Protein AF-A0A958CVN8-F1 (afdb_monomer)

Secondary structure (DSSP, 8-state):
----------------------------HHHHHHHTTT-SHHHHHHHHHHHHHHHTTSS-TT---------PPPP-----

Structure (mmCIF, N/CA/C/O backbone):
data_AF-A0A958CVN8-F1
#
_entry.id   AF-A0A958CVN8-F1
#
loop_
_atom_site.group_PDB
_atom_site.id
_atom_site.type_symbol
_atom_site.label_atom_id
_atom_site.label_alt_id
_atom_site.label_comp_id
_atom_site.label_asym_id
_atom_site.label_entity_id
_atom_site.label_seq_id
_atom_site.pdbx_PDB_ins_code
_atom_site.Cartn_x
_atom_site.Cartn_y
_atom_site.Cartn_z
_atom_site.occupancy
_atom_site.B_iso_or_equiv
_atom_site.auth_seq_id
_atom_site.auth_comp_id
_atom_site.auth_asym_id
_atom_site.auth_atom_id
_atom_site.pdbx_PDB_model_num
ATOM 1 N N . MET A 1 1 ? -13.661 -12.385 62.692 1.00 42.34 1 MET A N 1
ATOM 2 C CA . MET A 1 1 ? -14.427 -11.740 61.608 1.00 42.34 1 MET A CA 1
ATOM 3 C C . MET A 1 1 ? -13.484 -11.587 60.435 1.00 42.34 1 MET A C 1
ATOM 5 O O . MET A 1 1 ? -12.410 -11.033 60.615 1.00 42.34 1 MET A O 1
ATOM 9 N N . ALA A 1 2 ? -13.808 -12.241 59.325 1.00 50.12 2 ALA A N 1
ATOM 10 C CA . ALA A 1 2 ? -12.967 -12.333 58.141 1.00 50.12 2 ALA A CA 1
ATOM 11 C C . ALA A 1 2 ? -13.296 -11.189 57.182 1.00 50.12 2 ALA A C 1
ATOM 13 O O . ALA A 1 2 ? -14.473 -10.956 56.932 1.00 50.12 2 ALA A O 1
ATOM 14 N N . GLU A 1 3 ? -12.285 -10.559 56.590 1.00 43.47 3 GLU A N 1
ATOM 15 C CA . GLU A 1 3 ? -12.456 -9.908 55.293 1.00 43.47 3 GLU A CA 1
ATOM 16 C C . GLU A 1 3 ? -11.143 -10.007 54.515 1.00 43.47 3 GLU A C 1
ATOM 18 O O . GLU A 1 3 ? -10.152 -9.338 54.800 1.00 43.47 3 GLU A O 1
ATOM 23 N N . ALA A 1 4 ? -11.122 -10.961 53.586 1.00 51.22 4 ALA A N 1
ATOM 24 C CA . ALA A 1 4 ? -10.031 -11.178 52.657 1.00 51.22 4 ALA A CA 1
ATOM 25 C C . ALA A 1 4 ? -10.031 -10.041 51.630 1.00 51.22 4 ALA A C 1
ATOM 27 O O . ALA A 1 4 ? -10.994 -9.868 50.881 1.00 51.22 4 ALA A O 1
ATOM 28 N N . THR A 1 5 ? -8.947 -9.271 51.580 1.00 57.19 5 THR A N 1
ATOM 29 C CA . THR A 1 5 ? -8.753 -8.260 50.547 1.00 57.19 5 THR A CA 1
ATOM 30 C C . THR A 1 5 ? -8.388 -8.934 49.224 1.00 57.19 5 THR A C 1
ATOM 32 O O . THR A 1 5 ? -7.541 -9.818 49.121 1.00 57.19 5 THR A O 1
ATOM 35 N N . LYS A 1 6 ? -9.144 -8.533 48.207 1.00 51.94 6 LYS A N 1
ATOM 36 C CA . LYS A 1 6 ? -9.229 -9.060 46.848 1.00 51.94 6 LYS A CA 1
ATOM 37 C C . LYS A 1 6 ? -7.879 -8.957 46.124 1.00 51.94 6 LYS A C 1
ATOM 39 O O . LYS A 1 6 ? -7.484 -7.872 45.705 1.00 51.94 6 LYS A O 1
ATOM 44 N N . ASN A 1 7 ? -7.202 -10.089 45.925 1.00 51.75 7 ASN A N 1
ATOM 45 C CA . ASN A 1 7 ? -6.044 -10.183 45.034 1.00 51.75 7 ASN A CA 1
ATOM 46 C C . ASN A 1 7 ? -6.516 -9.972 43.590 1.00 51.75 7 ASN A C 1
ATOM 48 O O . ASN A 1 7 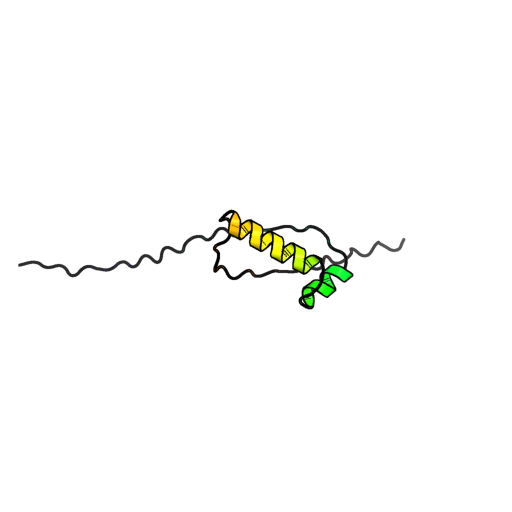? -7.027 -10.886 42.941 1.00 51.75 7 ASN A O 1
ATOM 52 N N . GLY A 1 8 ? -6.384 -8.737 43.105 1.00 50.38 8 GLY A N 1
ATOM 53 C CA . GLY A 1 8 ? -6.560 -8.385 41.704 1.00 50.38 8 GLY A CA 1
ATOM 54 C C . GLY A 1 8 ? -5.463 -9.034 40.874 1.00 50.38 8 GLY A C 1
ATOM 55 O O . GLY A 1 8 ? -4.436 -8.419 40.605 1.00 50.38 8 GLY A O 1
ATOM 56 N N . ASN A 1 9 ? -5.686 -10.285 40.475 1.00 47.03 9 ASN A N 1
ATOM 57 C CA . ASN A 1 9 ? -4.905 -10.943 39.442 1.00 47.03 9 ASN A CA 1
ATOM 58 C C . ASN A 1 9 ? -5.263 -10.258 38.116 1.00 47.03 9 ASN A C 1
ATOM 60 O O . ASN A 1 9 ? -6.174 -10.672 37.402 1.00 47.03 9 ASN A O 1
ATOM 64 N N . GLY A 1 10 ? -4.595 -9.140 37.833 1.00 54.47 10 GLY A N 1
ATOM 65 C CA . GLY A 1 10 ? -4.603 -8.498 36.529 1.00 54.47 10 GLY A CA 1
ATOM 66 C C . GLY A 1 10 ? -3.875 -9.402 35.549 1.00 54.47 10 GLY A C 1
ATOM 67 O O . GLY A 1 10 ? -2.711 -9.175 35.232 1.00 54.47 10 GLY A O 1
ATOM 68 N N . THR A 1 11 ? -4.540 -10.468 35.109 1.00 52.72 11 THR A N 1
ATOM 69 C CA . THR A 1 11 ? -4.123 -11.225 33.939 1.00 52.72 11 THR A CA 1
ATOM 70 C C . THR A 1 11 ? -4.210 -10.245 32.782 1.00 52.72 11 THR A C 1
ATOM 72 O O . THR A 1 11 ? -5.295 -9.978 32.275 1.00 52.72 11 THR A O 1
ATOM 75 N N . ALA A 1 12 ? -3.078 -9.630 32.432 1.00 59.19 12 ALA A N 1
ATOM 76 C CA . ALA A 1 12 ? -2.940 -8.899 31.190 1.00 59.19 12 ALA A CA 1
ATOM 77 C C . ALA A 1 12 ? -3.265 -9.903 30.089 1.00 59.19 12 ALA A C 1
ATOM 79 O O . ALA A 1 12 ? -2.455 -10.767 29.751 1.00 59.19 12 ALA A O 1
ATOM 80 N N . VAL A 1 13 ? -4.509 -9.853 29.620 1.00 59.31 13 VAL A N 1
ATOM 81 C CA . VAL A 1 13 ? -4.947 -10.590 28.453 1.00 59.31 13 VAL A CA 1
ATOM 82 C C . VAL A 1 13 ? -4.132 -9.965 27.337 1.00 59.31 13 VAL A C 1
ATOM 84 O O . VAL A 1 13 ? -4.416 -8.854 26.897 1.00 59.31 13 VAL A O 1
ATOM 87 N N . VAL A 1 14 ? -3.020 -10.607 26.979 1.00 61.38 14 VAL A N 1
ATOM 88 C CA . VAL A 1 14 ? -2.302 -10.273 25.757 1.00 61.38 14 VAL A CA 1
ATOM 89 C C . VAL A 1 14 ? -3.280 -10.656 24.667 1.00 61.38 14 VAL A C 1
ATOM 91 O O . VAL A 1 14 ? -3.366 -11.823 24.289 1.00 61.38 14 VAL A O 1
ATOM 94 N N . GLU A 1 15 ? -4.103 -9.690 24.270 1.00 60.16 15 GLU A N 1
ATOM 95 C CA . GLU A 1 15 ? -4.975 -9.795 23.120 1.00 60.16 15 GLU A CA 1
ATOM 96 C C . GLU A 1 15 ? -4.071 -10.222 21.968 1.00 60.16 15 GLU A C 1
ATOM 98 O O . GLU A 1 15 ? -3.188 -9.478 21.533 1.00 60.16 15 GLU A O 1
ATOM 103 N N . GLN A 1 16 ? -4.192 -11.491 21.579 1.00 57.28 16 GLN A N 1
ATOM 104 C CA . GLN A 1 16 ? -3.433 -12.080 20.488 1.00 57.28 16 GLN A CA 1
ATOM 105 C C . GLN A 1 16 ? -3.959 -11.444 19.208 1.00 57.28 16 GLN A C 1
ATOM 107 O O . GLN A 1 16 ? -4.808 -12.007 18.523 1.00 57.28 16 GLN A O 1
ATOM 112 N N . LYS A 1 17 ? -3.501 -10.223 18.924 1.00 64.75 17 LYS A N 1
ATOM 113 C CA . LYS A 1 17 ? -3.858 -9.495 17.717 1.00 64.75 17 LYS A CA 1
ATOM 114 C C . LYS A 1 17 ? -3.278 -10.282 16.551 1.00 64.75 17 LYS A C 1
ATOM 116 O O . LYS A 1 17 ? -2.059 -10.343 16.376 1.00 64.75 17 LYS A O 1
ATOM 121 N N . SER A 1 18 ? -4.149 -10.956 15.808 1.00 70.19 18 SER A N 1
ATOM 122 C CA . SER A 1 18 ? -3.778 -11.757 14.649 1.00 70.19 18 SER A CA 1
ATOM 123 C C . SER A 1 18 ? -3.017 -10.882 13.657 1.00 70.19 18 SER A C 1
ATOM 125 O O . SER A 1 18 ? -3.494 -9.831 13.231 1.00 70.19 18 SER A O 1
ATOM 127 N N . MET A 1 19 ? -1.798 -11.293 13.311 1.00 74.44 19 MET A N 1
ATOM 128 C CA . MET A 1 19 ? -0.983 -10.573 12.340 1.00 74.44 19 MET A CA 1
ATOM 129 C C . MET A 1 19 ? -1.519 -10.837 10.932 1.00 74.44 19 MET A C 1
ATOM 131 O O . MET A 1 19 ? -1.447 -11.961 10.438 1.00 74.44 19 MET A O 1
ATOM 135 N N . LEU A 1 20 ? -2.018 -9.792 10.275 1.00 80.62 20 LEU A N 1
ATOM 136 C CA . LEU A 1 20 ? -2.521 -9.868 8.906 1.00 80.62 20 LEU A CA 1
ATOM 137 C C . LEU A 1 20 ? -1.370 -9.618 7.919 1.00 80.62 20 LEU A C 1
ATOM 139 O O . LEU A 1 20 ? -0.806 -8.522 7.860 1.00 80.62 20 LEU A O 1
ATOM 143 N N . LEU A 1 21 ? -0.992 -10.646 7.152 1.00 82.12 21 LEU A N 1
ATOM 144 C CA . LEU A 1 21 ? 0.024 -10.532 6.104 1.00 82.12 21 LEU A CA 1
ATOM 145 C C . LEU A 1 21 ? -0.641 -10.267 4.749 1.00 82.12 21 LEU A C 1
ATOM 147 O O . LEU A 1 21 ? -1.261 -11.154 4.168 1.00 82.12 21 LEU A O 1
ATOM 151 N N . LEU A 1 22 ? -0.458 -9.058 4.220 1.00 83.56 22 LEU A N 1
ATOM 152 C CA . LEU A 1 22 ? -0.968 -8.665 2.907 1.00 83.56 22 LEU A CA 1
ATOM 153 C C . LEU A 1 22 ? 0.141 -8.732 1.847 1.00 83.56 22 LEU A C 1
ATOM 155 O O . LEU A 1 22 ? 1.048 -7.894 1.834 1.00 83.56 22 LEU A O 1
ATOM 159 N N . ASP A 1 23 ? 0.049 -9.681 0.914 1.00 85.88 23 ASP A N 1
ATOM 160 C CA . ASP A 1 23 ? 0.921 -9.704 -0.263 1.00 85.88 23 ASP A CA 1
ATOM 161 C C . ASP A 1 23 ? 0.328 -8.861 -1.402 1.00 85.88 23 ASP A C 1
ATOM 163 O O . ASP A 1 23 ? -0.691 -9.187 -2.009 1.00 85.88 23 ASP A O 1
ATOM 167 N N . LEU A 1 24 ? 0.997 -7.753 -1.722 1.00 85.44 24 LEU A N 1
ATOM 168 C CA . LEU A 1 24 ? 0.629 -6.880 -2.838 1.00 85.44 24 LEU A CA 1
ATOM 169 C C . LEU A 1 24 ? 1.251 -7.322 -4.169 1.00 85.44 24 LEU A C 1
ATOM 171 O O . LEU A 1 24 ? 1.055 -6.646 -5.186 1.00 85.44 24 LEU A O 1
ATOM 175 N N . GLY A 1 25 ? 2.020 -8.408 -4.183 1.00 87.00 25 GLY A N 1
ATOM 176 C CA . GLY A 1 25 ? 2.779 -8.914 -5.315 1.00 87.00 25 GLY A CA 1
ATOM 177 C C . GLY A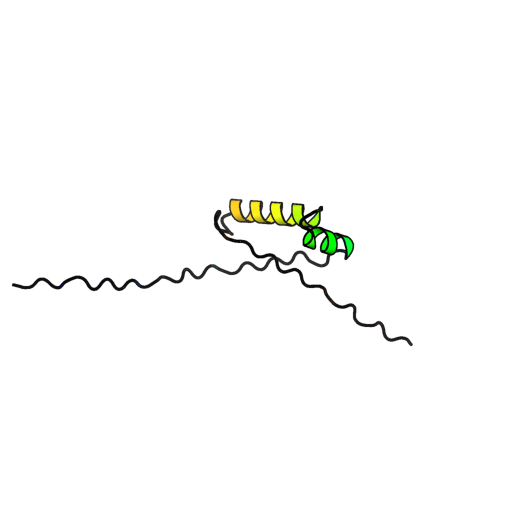 1 25 ? 3.903 -7.977 -5.761 1.00 87.00 25 GLY A C 1
ATOM 178 O O . GLY A 1 25 ? 4.174 -6.917 -5.187 1.00 87.00 25 GLY A O 1
ATOM 179 N N . THR A 1 26 ? 4.551 -8.319 -6.874 1.00 88.12 26 THR A N 1
ATOM 180 C CA . THR A 1 26 ? 5.652 -7.512 -7.412 1.00 88.12 26 THR A CA 1
ATOM 181 C C . THR A 1 26 ? 5.164 -6.143 -7.901 1.00 88.12 26 THR A C 1
ATOM 183 O O . THR A 1 26 ? 4.087 -5.989 -8.489 1.00 88.12 26 THR A O 1
ATOM 186 N N . LYS A 1 27 ? 5.973 -5.106 -7.664 1.00 91.88 27 LYS A N 1
ATOM 187 C CA . LYS A 1 27 ? 5.725 -3.739 -8.139 1.00 91.88 27 LYS A CA 1
ATOM 188 C C . LYS A 1 27 ? 6.963 -3.177 -8.818 1.00 91.88 27 LYS A C 1
ATOM 190 O O . LYS A 1 27 ? 8.094 -3.484 -8.453 1.00 91.88 27 LYS A O 1
ATOM 195 N N . SER A 1 28 ? 6.745 -2.306 -9.803 1.00 91.75 28 SER A N 1
ATOM 196 C CA . SER A 1 28 ? 7.844 -1.671 -10.530 1.00 91.75 28 SER A CA 1
ATOM 197 C C . SER A 1 28 ? 8.751 -0.868 -9.592 1.00 91.75 28 SER A C 1
ATOM 199 O O . SER A 1 28 ? 8.293 -0.198 -8.660 1.00 91.75 28 SER A O 1
ATOM 201 N N . LYS A 1 29 ? 10.053 -0.844 -9.899 1.00 90.81 29 LYS A N 1
ATOM 202 C CA . LYS A 1 29 ? 11.066 -0.069 -9.159 1.00 90.81 29 LYS A CA 1
ATOM 203 C C . LYS A 1 29 ? 10.662 1.400 -8.965 1.00 90.81 29 LYS A C 1
ATO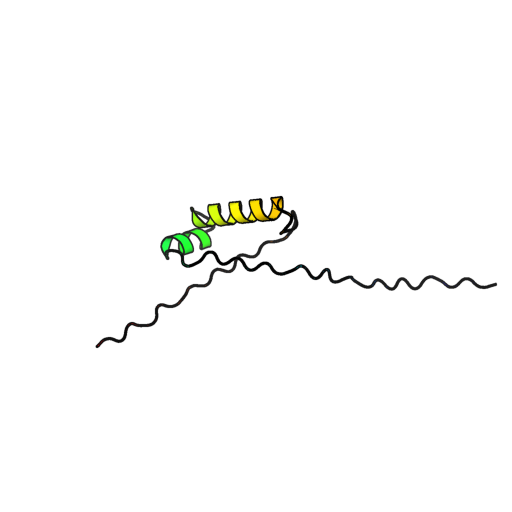M 205 O O . LYS A 1 29 ? 10.930 1.986 -7.916 1.00 90.81 29 LYS A O 1
ATOM 210 N N . LYS A 1 30 ? 9.997 2.000 -9.961 1.00 93.31 30 LYS A N 1
ATOM 211 C CA . LYS A 1 30 ? 9.501 3.386 -9.910 1.00 93.31 30 LYS A CA 1
ATOM 212 C C . LYS A 1 30 ? 8.398 3.559 -8.864 1.00 93.31 30 LYS A C 1
ATOM 214 O O . LYS A 1 30 ? 8.438 4.538 -8.121 1.00 93.31 30 LYS A O 1
ATOM 219 N N . ASN A 1 31 ? 7.455 2.619 -8.781 1.00 93.88 31 ASN A N 1
ATOM 220 C CA . ASN A 1 31 ? 6.372 2.655 -7.797 1.00 93.88 31 ASN A CA 1
ATOM 221 C C . ASN A 1 31 ? 6.907 2.456 -6.378 1.00 93.88 31 ASN A C 1
ATOM 223 O O . ASN A 1 31 ? 6.598 3.259 -5.504 1.00 93.88 31 ASN A O 1
ATOM 227 N N . VAL A 1 32 ? 7.803 1.484 -6.187 1.00 93.12 32 VAL A N 1
ATOM 228 C CA . VAL A 1 32 ? 8.485 1.241 -4.905 1.00 93.12 32 VAL A CA 1
ATOM 229 C C . VAL A 1 32 ? 9.269 2.478 -4.448 1.00 93.12 32 VAL A C 1
ATOM 231 O O . VAL A 1 32 ? 9.154 2.913 -3.305 1.00 93.12 32 VAL A O 1
ATOM 234 N N . ARG A 1 33 ? 10.031 3.117 -5.349 1.00 93.31 33 ARG A N 1
ATOM 235 C CA . ARG A 1 33 ? 10.763 4.360 -5.040 1.00 93.31 33 ARG A CA 1
ATOM 236 C C . ARG A 1 33 ? 9.833 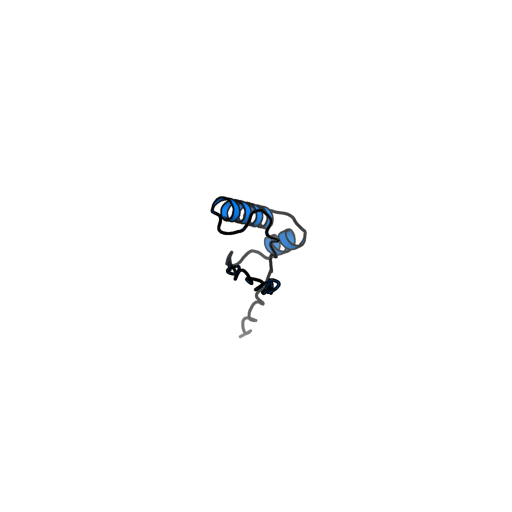5.513 -4.658 1.00 93.31 33 ARG A C 1
ATOM 238 O O . ARG A 1 33 ? 10.235 6.344 -3.852 1.00 93.31 33 ARG A O 1
ATOM 245 N N . ARG A 1 34 ? 8.649 5.619 -5.268 1.00 95.62 34 ARG A N 1
ATOM 246 C CA . ARG A 1 34 ? 7.666 6.664 -4.942 1.00 95.62 34 ARG A CA 1
ATOM 247 C C . ARG A 1 34 ? 7.013 6.401 -3.582 1.00 95.62 34 ARG A C 1
ATOM 249 O O . ARG A 1 34 ? 6.998 7.323 -2.773 1.00 95.62 34 ARG A O 1
ATOM 256 N N . LEU A 1 35 ? 6.623 5.154 -3.299 1.00 93.88 35 LEU A N 1
ATOM 257 C CA . LEU A 1 35 ? 6.102 4.731 -1.995 1.00 93.88 35 LEU A CA 1
ATOM 258 C C . LEU A 1 35 ? 7.077 5.068 -0.861 1.00 93.88 35 LEU A C 1
ATOM 260 O O . LEU A 1 35 ? 6.699 5.737 0.088 1.00 93.88 35 LEU A O 1
ATOM 264 N N . ARG A 1 36 ? 8.363 4.715 -1.012 1.00 92.44 36 ARG A N 1
ATOM 265 C CA . ARG A 1 36 ? 9.420 5.051 -0.034 1.00 92.44 36 ARG A CA 1
ATOM 266 C C . ARG A 1 36 ? 9.614 6.556 0.202 1.00 92.44 36 ARG A C 1
ATOM 268 O O . ARG A 1 36 ? 10.311 6.932 1.132 1.00 92.44 36 ARG A O 1
ATOM 275 N N . LYS A 1 37 ? 9.067 7.410 -0.667 1.00 94.94 37 LYS A N 1
ATOM 276 C CA . LYS A 1 37 ? 9.071 8.876 -0.537 1.00 94.94 37 LYS A CA 1
ATOM 277 C C . LYS A 1 37 ? 7.713 9.424 -0.075 1.00 94.94 37 LYS A C 1
ATOM 279 O O . LYS A 1 37 ? 7.475 10.612 -0.250 1.00 94.94 37 LYS A O 1
ATOM 284 N N . GLY A 1 38 ? 6.810 8.566 0.402 1.00 93.75 38 GLY A N 1
ATOM 285 C CA . GLY A 1 38 ? 5.477 8.960 0.855 1.00 93.75 38 GLY A CA 1
ATOM 286 C C . GLY A 1 38 ? 4.564 9.468 -0.262 1.00 93.75 38 GLY A C 1
ATOM 287 O O . GLY A 1 38 ? 3.754 10.353 -0.024 1.00 93.75 38 GLY A O 1
ATOM 288 N N . ARG A 1 39 ? 4.696 8.972 -1.505 1.00 95.62 39 ARG A N 1
ATOM 289 C CA . ARG A 1 39 ? 3.851 9.446 -2.617 1.00 95.62 39 ARG A CA 1
ATOM 290 C C . ARG A 1 39 ? 3.549 8.406 -3.692 1.00 95.62 39 ARG A C 1
ATOM 292 O O . ARG A 1 39 ? 4.286 7.445 -3.893 1.00 95.62 39 ARG A O 1
ATOM 299 N N . GLY A 1 40 ? 2.534 8.697 -4.504 1.00 96.00 40 GLY A N 1
ATOM 300 C CA . GLY A 1 40 ? 2.238 8.009 -5.762 1.00 96.00 40 GLY A CA 1
ATOM 301 C C . GLY A 1 40 ? 1.259 6.841 -5.636 1.00 96.00 40 GLY A C 1
ATOM 302 O O . GLY A 1 40 ? 0.908 6.418 -4.546 1.00 96.00 40 GLY A O 1
ATOM 303 N N . LYS A 1 41 ? 0.853 6.288 -6.788 1.00 95.12 41 LYS A N 1
ATOM 304 C CA . LYS A 1 41 ? -0.263 5.327 -6.907 1.00 95.12 41 LYS A CA 1
ATOM 305 C C . LYS A 1 41 ? -0.189 4.112 -5.972 1.00 95.12 41 LYS A C 1
ATOM 307 O O . LYS A 1 41 ? -1.224 3.595 -5.581 1.00 95.12 41 LYS A O 1
ATOM 312 N N . LEU A 1 42 ? 1.016 3.641 -5.640 1.00 94.44 42 LEU A N 1
ATOM 313 C CA . LEU A 1 42 ? 1.180 2.502 -4.734 1.00 94.44 42 LEU A CA 1
ATOM 314 C C . LEU A 1 42 ? 0.837 2.863 -3.282 1.00 94.44 42 LEU A C 1
ATOM 316 O O . LEU A 1 42 ? 0.241 2.039 -2.607 1.00 94.44 42 LEU A O 1
A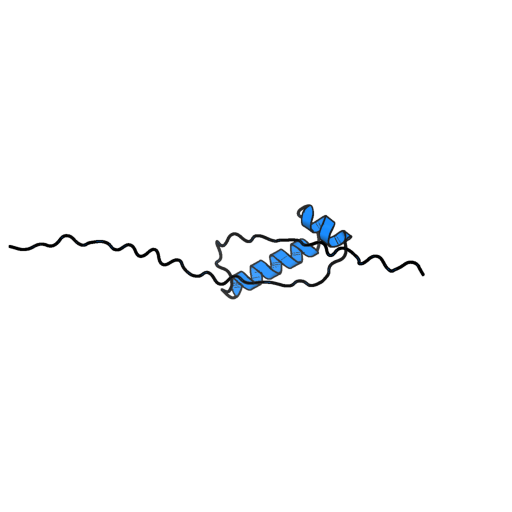TOM 320 N N . LEU A 1 43 ? 1.168 4.078 -2.834 1.00 94.25 43 LEU A N 1
ATOM 321 C CA . LEU A 1 43 ? 0.750 4.565 -1.519 1.00 94.25 43 LEU A CA 1
ATOM 322 C C . LEU A 1 43 ? -0.771 4.688 -1.460 1.00 94.25 43 LEU A C 1
ATOM 324 O O . LEU A 1 43 ? -1.375 4.163 -0.541 1.00 94.25 43 LEU A O 1
ATOM 328 N N . ASN A 1 44 ? -1.379 5.307 -2.477 1.00 95.50 44 ASN A N 1
ATOM 329 C CA . ASN A 1 44 ? -2.833 5.469 -2.526 1.00 95.50 44 ASN A CA 1
ATOM 330 C C . ASN A 1 44 ? -3.541 4.113 -2.431 1.00 95.50 44 ASN A C 1
ATOM 332 O O . ASN A 1 44 ? -4.466 3.967 -1.652 1.00 95.50 44 ASN A O 1
ATOM 336 N N . ARG A 1 45 ? -3.053 3.106 -3.171 1.00 94.38 45 ARG A N 1
ATOM 337 C CA . ARG A 1 45 ? -3.595 1.746 -3.098 1.00 94.38 45 ARG A CA 1
ATOM 338 C C . ARG A 1 45 ? -3.453 1.133 -1.704 1.00 94.38 45 ARG A C 1
ATOM 340 O O . ARG A 1 45 ? -4.387 0.496 -1.252 1.00 94.38 45 ARG A O 1
ATOM 347 N N . ILE A 1 46 ? -2.302 1.307 -1.051 1.00 93.38 46 ILE A N 1
ATOM 348 C CA . ILE A 1 46 ? -2.084 0.810 0.316 1.00 93.38 46 ILE A CA 1
ATOM 349 C C . ILE A 1 46 ? -3.053 1.477 1.293 1.00 93.38 46 ILE A C 1
ATOM 351 O O . ILE A 1 46 ? -3.656 0.776 2.092 1.00 93.38 46 ILE A O 1
ATOM 355 N N . ASN A 1 47 ? -3.232 2.795 1.203 1.00 93.50 47 ASN A N 1
ATOM 356 C CA . ASN A 1 47 ? -4.148 3.524 2.077 1.00 93.50 47 ASN A CA 1
ATOM 357 C C . ASN A 1 47 ? -5.591 3.053 1.890 1.00 93.50 47 ASN A C 1
ATOM 359 O O . ASN A 1 47 ? -6.219 2.712 2.881 1.00 93.50 47 ASN A O 1
ATOM 363 N N . SER A 1 48 ? -6.066 2.934 0.645 1.00 94.62 48 SER A N 1
ATOM 364 C CA . SER A 1 48 ? -7.409 2.405 0.376 1.00 94.62 48 SER A CA 1
ATOM 365 C C . SER A 1 48 ? -7.582 0.994 0.935 1.00 94.62 48 SER A C 1
ATOM 367 O O . SER A 1 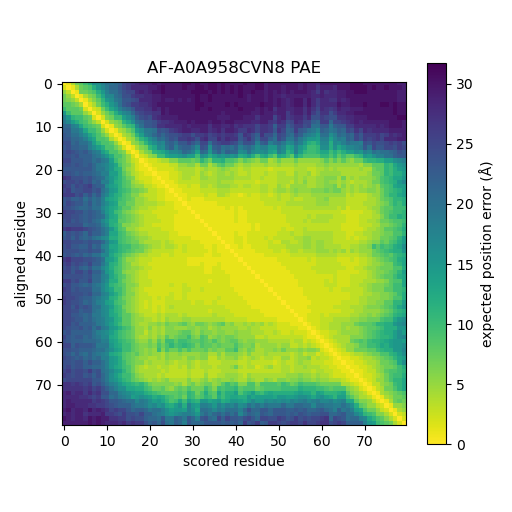48 ? -8.554 0.731 1.618 1.00 94.62 48 SER A O 1
ATOM 369 N N . THR A 1 49 ? -6.601 0.103 0.755 1.00 93.19 49 THR A N 1
ATOM 370 C CA . THR A 1 49 ? -6.689 -1.248 1.333 1.00 93.19 49 THR A CA 1
ATOM 371 C C . THR A 1 49 ? -6.693 -1.239 2.865 1.00 93.19 49 THR A C 1
ATOM 373 O O . THR A 1 49 ? -7.357 -2.068 3.468 1.00 93.19 49 THR A O 1
ATOM 376 N N . ILE A 1 50 ? -5.969 -0.323 3.515 1.00 91.69 50 ILE A N 1
ATOM 377 C CA . ILE A 1 50 ? -6.026 -0.176 4.978 1.00 91.69 50 ILE A CA 1
ATOM 378 C C . ILE A 1 50 ? -7.398 0.349 5.416 1.00 91.69 50 ILE A C 1
ATOM 380 O O . ILE A 1 50 ? -7.910 -0.108 6.431 1.00 91.69 50 ILE A O 1
ATOM 384 N N . GLU A 1 51 ? -7.977 1.301 4.685 1.00 92.81 51 GLU A N 1
ATOM 385 C CA . GLU A 1 51 ? -9.323 1.829 4.945 1.00 92.81 51 GLU A CA 1
ATOM 386 C C . GLU A 1 51 ? -10.382 0.731 4.808 1.00 92.81 51 GLU A C 1
ATOM 388 O O . GLU A 1 51 ? -11.188 0.571 5.720 1.00 92.81 51 GLU A O 1
ATOM 393 N N . ASP A 1 52 ? -10.314 -0.077 3.746 1.00 93.25 52 ASP A N 1
ATOM 394 C CA . ASP A 1 52 ? -11.204 -1.224 3.534 1.00 93.25 52 ASP A CA 1
ATOM 395 C C . ASP A 1 52 ? -11.078 -2.236 4.689 1.00 93.25 52 ASP A C 1
ATOM 397 O O . ASP A 1 52 ? -12.070 -2.611 5.303 1.00 93.25 52 ASP A O 1
ATOM 401 N N . LEU A 1 53 ? -9.848 -2.604 5.078 1.00 90.62 53 LEU A N 1
ATOM 402 C CA . LEU A 1 53 ? -9.611 -3.539 6.189 1.00 90.62 53 LEU A CA 1
ATOM 403 C C . LEU A 1 53 ? -10.085 -3.004 7.547 1.00 90.62 53 LEU A C 1
ATOM 405 O O . LEU A 1 53 ? -10.461 -3.785 8.419 1.00 90.62 53 LEU A O 1
ATOM 409 N N . LYS A 1 54 ? -10.049 -1.684 7.753 1.00 90.44 54 LYS A N 1
ATOM 410 C CA . LYS A 1 54 ? -10.632 -1.063 8.947 1.00 90.44 54 LYS A CA 1
ATOM 411 C C . LYS A 1 54 ? -12.155 -1.110 8.907 1.00 90.44 54 LYS A C 1
ATOM 413 O O . LYS A 1 54 ? -12.766 -1.432 9.919 1.00 90.44 54 LYS A O 1
ATOM 418 N N . ALA A 1 55 ? -12.754 -0.818 7.753 1.00 91.25 55 ALA A N 1
ATOM 419 C CA . ALA A 1 55 ? -14.202 -0.865 7.569 1.00 91.25 55 ALA A CA 1
ATOM 420 C C . ALA A 1 55 ? -14.766 -2.282 7.768 1.00 91.25 55 ALA A C 1
ATOM 422 O O . ALA A 1 55 ? -15.835 -2.434 8.355 1.00 91.25 55 ALA A O 1
ATOM 423 N N . ASP A 1 56 ? -14.018 -3.305 7.351 1.00 89.69 56 ASP A N 1
ATOM 424 C CA . ASP A 1 56 ? -14.380 -4.716 7.521 1.00 89.69 56 ASP A CA 1
ATOM 425 C C . ASP A 1 56 ? -14.132 -5.238 8.953 1.00 89.69 56 ASP A C 1
ATOM 427 O O . ASP A 1 56 ? -14.520 -6.358 9.284 1.00 89.69 56 ASP A O 1
ATOM 431 N N . GLY A 1 57 ? -13.501 -4.440 9.825 1.00 86.94 57 GLY A N 1
ATOM 432 C CA . GLY A 1 57 ? -13.185 -4.815 11.208 1.00 86.94 57 GLY A CA 1
ATOM 433 C C . GLY A 1 57 ? -11.977 -5.748 11.360 1.00 86.94 57 GLY A C 1
ATOM 434 O O . GLY A 1 57 ? -11.697 -6.211 12.464 1.00 86.94 57 GLY A O 1
ATOM 435 N N . GLU A 1 58 ? -11.232 -6.000 10.281 1.00 86.69 58 GLU A N 1
ATOM 436 C CA . GLU A 1 58 ? -10.021 -6.837 10.278 1.00 86.69 58 GLU A CA 1
ATOM 437 C C . GLU A 1 58 ? -8.827 -6.140 10.952 1.00 86.69 58 GLU A C 1
ATOM 439 O O . GLU A 1 58 ? -7.925 -6.778 11.501 1.00 86.69 58 GLU A O 1
ATOM 444 N N . ILE A 1 59 ? -8.802 -4.804 10.918 1.00 85.94 59 ILE A N 1
ATOM 445 C CA . ILE A 1 59 ? -7.816 -3.978 11.617 1.00 85.94 59 ILE A CA 1
ATOM 446 C C . ILE A 1 59 ? -8.558 -2.962 12.481 1.00 85.94 59 ILE A C 1
ATOM 448 O O . ILE A 1 59 ? -9.366 -2.189 11.981 1.00 85.94 59 ILE A O 1
ATOM 452 N N . ASP A 1 60 ? -8.213 -2.904 13.767 1.00 84.56 60 ASP A N 1
ATOM 453 C CA . ASP A 1 60 ? -8.722 -1.875 14.678 1.00 84.56 60 ASP A CA 1
ATOM 454 C C . ASP A 1 60 ? -8.492 -0.448 14.131 1.00 84.56 60 ASP A C 1
ATOM 456 O O . ASP A 1 60 ? -7.425 -0.130 13.587 1.00 84.56 60 ASP A O 1
ATOM 460 N N . GLU A 1 61 ? -9.478 0.432 14.314 1.00 82.81 61 GLU A N 1
ATOM 461 C CA . GLU A 1 61 ? -9.471 1.799 13.780 1.00 82.81 61 GLU A CA 1
ATOM 462 C C . GLU A 1 61 ? -8.239 2.607 14.221 1.00 82.81 61 GLU A C 1
ATOM 464 O O . GLU A 1 61 ? -7.691 3.389 13.431 1.00 82.81 61 GLU A O 1
ATOM 469 N N . ASN A 1 62 ? -7.747 2.356 15.438 1.00 83.81 62 ASN A N 1
ATOM 470 C CA . ASN A 1 62 ? -6.610 3.035 16.057 1.00 83.81 62 ASN A CA 1
ATOM 471 C C . ASN A 1 62 ? -5.295 2.250 15.930 1.00 83.81 62 ASN A C 1
ATOM 473 O O . ASN A 1 62 ? -4.274 2.631 16.509 1.00 83.81 62 ASN A O 1
ATOM 477 N N . SER A 1 63 ? -5.277 1.161 15.159 1.00 82.75 63 SER A N 1
ATOM 478 C CA . SER A 1 63 ? -4.081 0.341 15.005 1.00 82.75 63 SER A CA 1
ATOM 479 C C . SER A 1 63 ? -2.982 1.071 14.227 1.00 82.75 63 SER A C 1
ATOM 481 O O . SER A 1 63 ? -3.196 1.583 13.123 1.00 82.75 63 SER A O 1
ATOM 483 N N . GLN A 1 64 ? -1.761 1.054 14.766 1.00 82.25 64 GLN A N 1
ATOM 484 C CA . GLN A 1 64 ? -0.575 1.539 14.064 1.00 82.25 64 GLN A CA 1
ATOM 485 C C . GLN A 1 64 ? -0.165 0.534 12.974 1.00 82.25 64 GLN A C 1
ATOM 487 O O . GLN A 1 64 ? 0.230 -0.592 13.274 1.00 82.25 64 GLN A O 1
ATOM 492 N N . VAL A 1 65 ? -0.239 0.935 11.701 1.00 84.75 65 VAL A N 1
ATOM 493 C CA . VAL A 1 65 ? 0.122 0.074 10.561 1.00 84.75 65 VAL A CA 1
ATOM 494 C C . VAL A 1 65 ? 1.577 0.302 10.154 1.00 84.75 65 VAL A C 1
ATOM 496 O O . VAL A 1 65 ? 1.970 1.410 9.788 1.00 84.75 65 VAL A O 1
ATOM 499 N N . VAL A 1 66 ? 2.381 -0.763 10.172 1.00 84.88 66 VAL A N 1
ATOM 500 C CA . VAL A 1 66 ? 3.774 -0.748 9.702 1.00 84.88 66 VAL A CA 1
ATOM 501 C C . VAL A 1 66 ? 3.859 -1.425 8.336 1.00 84.88 66 VAL A C 1
ATOM 503 O O . VAL A 1 66 ? 3.598 -2.616 8.204 1.00 84.88 66 VAL A O 1
ATOM 506 N N . VAL A 1 67 ? 4.264 -0.674 7.308 1.00 85.62 67 VAL A N 1
ATOM 507 C CA . VAL A 1 67 ? 4.405 -1.191 5.937 1.00 85.62 67 VAL A CA 1
ATOM 508 C C . VAL A 1 67 ? 5.868 -1.524 5.643 1.00 85.62 67 VAL A C 1
ATOM 510 O O . VAL A 1 67 ? 6.701 -0.630 5.479 1.00 85.62 67 VAL A O 1
ATOM 513 N N . VAL A 1 68 ? 6.185 -2.814 5.520 1.00 84.19 68 VAL A N 1
ATOM 514 C CA . VAL A 1 68 ? 7.534 -3.290 5.175 1.00 84.19 68 VAL A CA 1
ATOM 515 C C . VAL A 1 68 ? 7.657 -3.488 3.666 1.00 84.19 68 VAL A C 1
ATOM 517 O O . VAL A 1 68 ? 6.891 -4.217 3.044 1.00 84.19 68 VAL A O 1
ATOM 520 N N . VAL A 1 69 ? 8.656 -2.846 3.056 1.00 85.31 69 VAL A N 1
ATOM 521 C CA . VAL A 1 69 ? 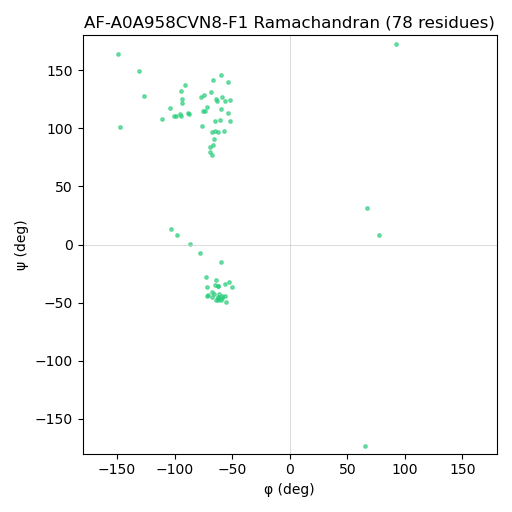8.896 -2.913 1.609 1.00 85.31 69 VAL A CA 1
ATOM 522 C C . VAL A 1 69 ? 10.177 -3.691 1.328 1.00 85.31 69 VAL A C 1
ATOM 524 O O . VAL A 1 69 ? 11.280 -3.179 1.526 1.00 85.31 69 VAL A O 1
ATOM 527 N N . VAL A 1 70 ? 10.038 -4.908 0.803 1.00 81.50 70 VAL A N 1
ATOM 528 C CA . VAL A 1 70 ? 11.171 -5.766 0.434 1.00 81.50 70 VAL A CA 1
ATOM 529 C C . VAL A 1 70 ? 11.503 -5.595 -1.050 1.00 81.50 70 VAL A C 1
ATOM 531 O O . VAL A 1 70 ? 10.631 -5.631 -1.915 1.00 81.50 70 VAL A O 1
ATOM 534 N N . LYS A 1 71 ? 12.788 -5.407 -1.372 1.00 78.00 71 LYS A N 1
ATOM 535 C CA . LYS A 1 71 ? 13.279 -5.449 -2.756 1.00 78.00 71 LYS A CA 1
ATOM 536 C C . LYS A 1 71 ? 13.816 -6.847 -3.048 1.00 78.00 71 LYS A C 1
ATOM 538 O O . LYS A 1 71 ? 14.878 -7.205 -2.544 1.00 78.00 71 LYS A O 1
ATOM 543 N N . GLN A 1 72 ? 13.145 -7.586 -3.924 1.00 75.31 72 GLN A N 1
ATOM 544 C CA . GLN A 1 72 ? 13.701 -8.816 -4.481 1.00 75.31 72 GLN A CA 1
ATOM 545 C C . GLN A 1 72 ? 14.944 -8.469 -5.320 1.00 75.31 72 GLN A C 1
ATOM 547 O O . GLN A 1 72 ? 14.903 -7.574 -6.170 1.00 75.31 72 GLN A O 1
ATOM 552 N N . ARG A 1 73 ? 16.088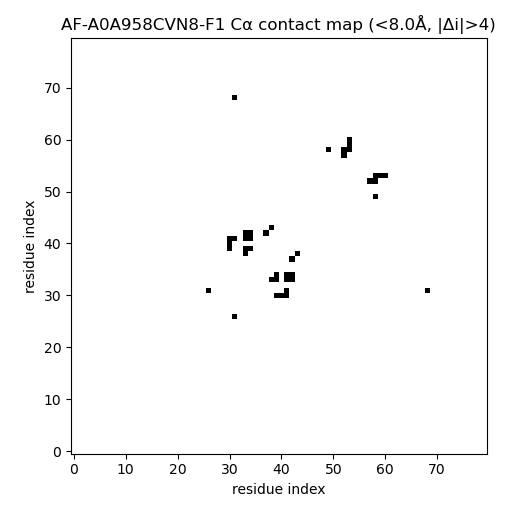 -9.100 -5.028 1.00 75.62 73 ARG A N 1
ATOM 553 C CA . ARG A 1 73 ? 17.290 -8.979 -5.867 1.00 75.62 73 ARG A CA 1
ATOM 554 C C . ARG A 1 73 ? 17.099 -9.855 -7.099 1.00 75.62 73 ARG A C 1
ATOM 556 O O . ARG A 1 73 ? 16.823 -11.043 -6.957 1.00 75.62 73 ARG A O 1
ATOM 563 N N . ASP A 1 74 ? 17.274 -9.271 -8.281 1.00 76.00 74 ASP A N 1
ATOM 564 C CA . ASP A 1 74 ? 17.282 -10.031 -9.528 1.00 76.00 74 ASP A CA 1
ATOM 565 C C . ASP A 1 74 ? 18.401 -11.079 -9.457 1.00 76.00 74 ASP A C 1
ATOM 567 O O . ASP A 1 74 ? 19.552 -10.753 -9.140 1.00 76.00 74 ASP A O 1
ATOM 571 N N . ARG A 1 75 ? 18.070 -12.349 -9.715 1.00 77.56 75 ARG A N 1
ATOM 572 C CA . ARG A 1 75 ? 19.090 -13.389 -9.884 1.00 77.56 75 ARG A CA 1
ATOM 573 C C . ARG A 1 75 ? 19.901 -13.006 -11.118 1.00 77.56 75 ARG A C 1
ATOM 575 O O . ARG A 1 75 ? 19.317 -12.797 -12.181 1.00 77.56 75 ARG A O 1
ATOM 582 N N . LYS A 1 76 ? 21.226 -12.864 -10.976 1.00 71.62 76 LYS A N 1
ATOM 583 C CA . LYS A 1 76 ? 22.111 -12.605 -12.120 1.00 71.62 76 LYS A CA 1
ATOM 584 C C . LYS A 1 76 ? 21.840 -13.699 -13.151 1.00 71.62 76 LYS A C 1
ATOM 586 O O . LYS A 1 76 ? 22.094 -14.868 -12.871 1.00 71.62 76 LYS A O 1
ATOM 591 N N . ARG A 1 77 ? 21.274 -13.330 -14.303 1.00 69.00 77 ARG A N 1
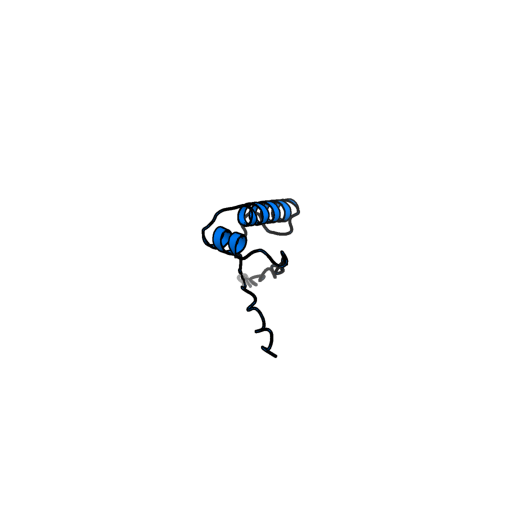ATOM 592 C CA . ARG A 1 77 ? 21.170 -14.239 -15.446 1.00 69.00 77 ARG A CA 1
ATOM 593 C C . ARG A 1 77 ? 22.606 -14.616 -15.791 1.00 69.00 77 ARG A C 1
ATOM 595 O O . ARG A 1 77 ? 23.404 -13.719 -16.054 1.00 69.00 77 ARG A O 1
ATOM 602 N N . GLY A 1 78 ? 22.934 -15.900 -15.658 1.00 66.69 78 GLY A N 1
ATOM 603 C CA . GLY A 1 78 ? 24.249 -16.418 -16.013 1.00 66.69 78 GLY A CA 1
ATOM 604 C C . GLY A 1 78 ? 24.574 -15.964 -17.428 1.00 66.69 78 GLY A C 1
ATOM 605 O O . GLY A 1 78 ? 23.751 -16.123 -18.329 1.00 66.69 78 GLY A O 1
ATOM 606 N N . TRP A 1 79 ? 25.712 -15.296 -17.565 1.00 65.31 79 TRP A N 1
ATOM 607 C CA . TRP A 1 79 ? 26.262 -14.899 -18.847 1.00 65.31 79 TRP A CA 1
ATOM 608 C C . TRP A 1 79 ? 26.866 -16.175 -19.436 1.00 65.31 79 TRP A C 1
ATOM 610 O O . TRP A 1 79 ? 27.893 -16.642 -18.951 1.00 65.31 79 TRP A O 1
ATOM 620 N N . TRP A 1 80 ? 26.141 -16.779 -20.370 1.00 52.09 80 TRP A N 1
ATOM 621 C CA . TRP A 1 80 ? 26.620 -17.816 -21.275 1.00 52.09 80 TRP A CA 1
ATOM 622 C C . TRP A 1 80 ? 26.434 -17.267 -22.684 1.00 52.09 80 TRP A C 1
ATOM 624 O O . TRP A 1 80 ? 25.389 -16.598 -22.895 1.00 52.09 80 TRP A O 1
#

Sequence (80 aa):
MAEATKNGNGTAVVEQKSMLLLDLGTKSKKNVRRLRKGRGKLLNRINSTIEDLKADGEIDENSQVVVVVVKQRDRKRGWW

pLDDT: mean 79.25, std 15.69, range [42.34, 96.0]

Foldseek 3Di:
DDDDDDDPPPPVPPPPLDDDDDDPDDDDPVQLVQVVVVDDDVNVVVVVVVVVCCVVVSDPPPDDDDDDDDDDDDDPPDDD

Radius of gyration: 22.38 Å; Cα contacts (8 Å, |Δi|>4): 21; chains: 1; bounding box: 41×27×83 Å

Solvent-accessible surface area (backbone atoms only — not comparable to full-atom values): 5701 Å² total; per-residue (Å²): 137,89,80,84,80,81,81,79,78,77,72,76,75,74,74,79,73,79,82,83,84,82,84,83,70,90,72,56,71,68,47,54,58,30,35,79,68,78,34,57,73,56,39,55,52,51,50,51,53,51,53,51,35,33,76,73,63,81,36,64,90,85,59,88,84,84,86,84,85,83,80,83,76,79,76,79,75,80,90,123

Mean predicted aligned error: 11.57 Å